Protein AF-A0A960TWW9-F1 (afdb_monomer)

Radius of gyration: 19.68 Å; Cα contacts (8 Å, |Δi|>4): 106; chains: 1; bounding box: 42×35×61 Å

Mean predicted aligned error: 7.26 Å

Nearest PDB structures (foldseek):
  1was-assembly1_A  TM=2.139E-01  e=5.317E+00  Salmonella enterica subsp. enterica serovar Typhimurium

Foldseek 3Di:
DADDPDPDDPVRVVVVVVVCCVVPVPLVVVLCCVQVVVLVVQLVVLLVVLVVQLVPDDPDSVVSNVVSVVSSVVSVVCCVLQRVLLSVQLVLQQVVCVNVVHDRDSVVSSVLSVVCSVVSNVLVVVLVVVLVVQVVVPPVSSVVSVVVSVCVSSCCSPVVD

pLDDT: mean 85.7, std 8.31, range [47.09, 94.81]

Sequence (161 aa):
MGFSMGPLSLGEILDHAVRLLQARAVPLIKMGLVTCFPLLLIQETAAWYFNQLAAEPPENVQVGVIAATIGLVAVVLVSQIFVMPLIQGTFIAMTAAFYRGEELSGRPALRDASRRYAALLWTRILAAIILFFAYLALIVPGVILTYRYWVSTQVVMLEGL

Structure (mmCIF, N/CA/C/O backbone):
data_AF-A0A960TWW9-F1
#
_entry.id   AF-A0A960TWW9-F1
#
loop_
_atom_site.group_PDB
_atom_site.id
_atom_site.type_symbol
_atom_site.label_atom_id
_atom_site.label_alt_id
_atom_site.label_comp_id
_atom_site.label_asym_id
_atom_site.label_entity_id
_atom_site.label_seq_id
_atom_site.pdbx_PDB_ins_code
_atom_site.Cartn_x
_atom_site.Cartn_y
_atom_site.Cartn_z
_atom_site.occupancy
_atom_site.B_iso_or_equiv
_atom_site.auth_seq_id
_atom_site.auth_comp_id
_atom_site.auth_asym_id
_atom_site.auth_atom_id
_atom_site.pdbx_PDB_model_num
ATOM 1 N N . MET A 1 1 ? -22.219 0.098 20.404 1.00 50.12 1 MET A N 1
ATOM 2 C CA . MET A 1 1 ? -21.792 -1.312 20.289 1.00 50.12 1 MET A CA 1
ATOM 3 C C . MET A 1 1 ? -20.361 -1.370 20.791 1.00 50.12 1 MET A C 1
ATOM 5 O O . MET A 1 1 ? -19.501 -0.802 20.137 1.00 50.12 1 MET A O 1
ATOM 9 N N . GLY A 1 2 ? -20.132 -1.898 21.994 1.00 47.09 2 GLY A N 1
ATOM 10 C CA . GLY A 1 2 ? -18.784 -2.007 22.557 1.00 47.09 2 GLY A CA 1
ATOM 11 C C . GLY A 1 2 ? -18.117 -3.276 22.042 1.00 47.09 2 GLY A C 1
ATOM 12 O O . GLY A 1 2 ? -18.671 -4.356 22.221 1.00 47.09 2 GLY A O 1
ATOM 13 N N . PHE A 1 3 ? -16.976 -3.143 21.372 1.00 59.19 3 PHE A N 1
ATOM 14 C CA . PHE A 1 3 ? -16.157 -4.281 20.958 1.00 59.19 3 PHE A CA 1
ATOM 15 C C . PHE A 1 3 ? -15.223 -4.663 22.116 1.00 59.19 3 PHE A C 1
ATOM 17 O O . PHE A 1 3 ? -14.557 -3.796 22.682 1.00 59.19 3 PHE A O 1
ATOM 24 N N . SER A 1 4 ? -15.205 -5.939 22.512 1.00 55.62 4 SER A N 1
ATOM 25 C CA . SER A 1 4 ? -14.337 -6.432 23.587 1.00 55.62 4 SER A CA 1
ATOM 26 C C . SER A 1 4 ? -12.878 -6.459 23.126 1.00 55.62 4 SER A C 1
ATOM 28 O O . SER A 1 4 ? -12.557 -7.135 22.151 1.00 55.62 4 SER A O 1
ATOM 30 N N . MET A 1 5 ? -11.986 -5.764 23.838 1.00 54.78 5 MET A N 1
ATOM 31 C CA . MET A 1 5 ? -10.539 -5.758 23.575 1.00 54.78 5 MET A CA 1
ATOM 32 C C . MET A 1 5 ? -9.852 -7.023 24.126 1.00 54.78 5 MET A C 1
ATOM 34 O O . MET A 1 5 ? -9.028 -6.949 25.033 1.00 54.78 5 MET A O 1
ATOM 38 N N . GLY A 1 6 ? -10.239 -8.193 23.613 1.00 69.06 6 GLY A N 1
ATOM 39 C CA . GLY A 1 6 ? -9.580 -9.481 23.859 1.00 69.06 6 GLY A CA 1
ATOM 40 C C . GLY A 1 6 ? -8.901 -10.015 22.590 1.00 69.06 6 GLY A C 1
ATOM 41 O O . GLY A 1 6 ? -9.114 -9.453 21.514 1.00 69.06 6 GLY A O 1
ATOM 42 N N . PRO A 1 7 ? -8.080 -11.079 22.678 1.00 73.69 7 PRO A N 1
ATOM 43 C CA . PRO A 1 7 ? -7.530 -11.731 21.494 1.00 73.69 7 PRO A CA 1
ATOM 44 C C . PRO A 1 7 ? -8.680 -12.241 20.618 1.00 73.69 7 PRO A C 1
ATOM 46 O O . PRO A 1 7 ? -9.390 -13.166 21.002 1.00 73.69 7 PRO A O 1
ATOM 49 N N . LEU A 1 8 ? -8.872 -11.608 19.460 1.00 78.50 8 LEU A N 1
ATOM 50 C CA . LEU A 1 8 ? -9.900 -11.997 18.500 1.00 78.50 8 LEU A CA 1
ATOM 51 C C . LEU A 1 8 ? -9.427 -13.228 17.726 1.00 78.50 8 LEU A C 1
ATOM 53 O O . LEU A 1 8 ? -8.323 -13.255 17.175 1.00 78.50 8 LEU A O 1
ATOM 57 N N . SER A 1 9 ? -10.281 -14.239 17.654 1.00 85.62 9 SER A N 1
ATOM 58 C CA . SER A 1 9 ? -10.120 -15.345 16.719 1.00 85.62 9 SER A CA 1
ATOM 59 C C . SER A 1 9 ? -10.233 -14.850 15.271 1.00 85.62 9 SER A C 1
ATOM 61 O O . SER A 1 9 ? -10.851 -13.823 14.984 1.00 85.62 9 SER A O 1
ATOM 63 N N . LEU A 1 10 ? -9.675 -15.606 14.318 1.00 80.38 10 LEU A N 1
ATOM 64 C CA . LEU A 1 10 ? -9.758 -15.263 12.891 1.00 80.38 10 LEU A CA 1
ATOM 65 C C . LEU A 1 10 ? -11.213 -15.081 12.416 1.00 80.38 10 LEU A C 1
ATOM 67 O O . LEU A 1 10 ? -11.491 -14.195 11.610 1.00 80.38 10 LEU A O 1
ATOM 71 N N . GLY A 1 11 ? -12.137 -15.895 12.939 1.00 86.25 11 GLY A N 1
ATOM 72 C CA . GLY A 1 11 ? -13.563 -15.799 12.627 1.00 86.25 11 GLY A CA 1
ATOM 73 C C . GLY A 1 11 ? -14.189 -14.498 13.127 1.00 86.25 11 GLY A C 1
ATOM 74 O O . GLY A 1 11 ? -14.938 -13.863 12.390 1.00 86.25 11 G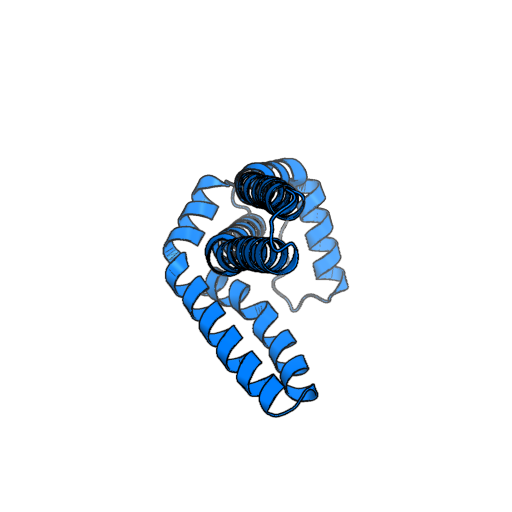LY A O 1
ATOM 75 N N . GLU A 1 12 ? -13.828 -14.057 14.332 1.00 84.88 12 GLU A N 1
ATOM 76 C CA . GLU A 1 12 ? -14.293 -12.780 14.882 1.00 84.88 12 GLU A CA 1
ATOM 77 C C . GLU A 1 12 ? -13.717 -11.596 14.102 1.00 84.88 12 GLU A C 1
ATOM 79 O O . GLU A 1 12 ? -14.452 -10.664 13.794 1.00 84.88 12 GLU A O 1
ATOM 84 N N . ILE A 1 13 ? -12.440 -11.643 13.697 1.00 83.81 13 ILE A N 1
ATOM 85 C CA . ILE A 1 13 ? -11.846 -10.608 12.831 1.00 83.81 13 ILE A CA 1
ATOM 86 C C . ILE A 1 13 ? -12.638 -10.489 11.523 1.00 83.81 13 ILE A C 1
ATOM 88 O O . ILE A 1 13 ? -12.947 -9.377 11.087 1.00 83.81 13 ILE A O 1
ATOM 92 N N . LEU A 1 14 ? -12.987 -11.623 10.906 1.00 86.12 14 LEU A N 1
ATOM 93 C CA . LEU A 1 14 ? -13.739 -11.642 9.655 1.00 86.12 14 LEU A CA 1
ATOM 94 C C . LEU A 1 14 ? -15.171 -11.119 9.843 1.00 86.12 14 LEU A C 1
ATOM 96 O O . LEU A 1 14 ? -15.618 -10.274 9.070 1.00 86.12 14 LEU A O 1
ATOM 100 N N . ASP A 1 15 ? -15.873 -11.572 10.885 1.00 88.88 15 ASP A N 1
ATOM 101 C CA . ASP A 1 15 ? -17.219 -11.098 11.224 1.00 88.88 15 ASP A CA 1
ATOM 102 C C . ASP A 1 15 ? -17.216 -9.586 11.502 1.00 88.88 15 ASP A C 1
ATOM 104 O O . ASP A 1 15 ? -18.036 -8.841 10.964 1.00 88.88 15 ASP A O 1
ATOM 108 N N . HIS A 1 16 ? -16.226 -9.085 12.244 1.00 84.38 16 HIS A N 1
ATOM 109 C CA . HIS A 1 16 ? -16.060 -7.654 12.483 1.00 84.38 16 HIS A CA 1
ATOM 110 C C . HIS A 1 16 ? -15.773 -6.865 11.205 1.00 84.38 16 HIS A C 1
ATOM 112 O O . HIS A 1 16 ? -16.365 -5.801 11.008 1.00 84.38 16 HIS A O 1
ATOM 118 N N . ALA A 1 17 ? -14.921 -7.376 10.314 1.00 84.44 17 ALA A N 1
ATOM 119 C CA . ALA A 1 17 ? -14.646 -6.740 9.030 1.00 84.44 17 ALA A CA 1
ATOM 120 C C . ALA A 1 17 ? -15.908 -6.662 8.153 1.00 84.44 17 ALA A C 1
ATOM 122 O O . ALA A 1 17 ? -16.193 -5.613 7.569 1.00 84.44 17 ALA A O 1
ATOM 123 N N . VAL A 1 18 ? -16.704 -7.736 8.108 1.00 88.00 18 VAL A N 1
ATOM 124 C CA . VAL A 1 18 ? -17.973 -7.775 7.367 1.00 88.00 18 VAL A CA 1
ATOM 125 C C . VAL A 1 18 ? -18.987 -6.805 7.969 1.00 88.00 18 VAL A C 1
ATOM 127 O O . VAL A 1 18 ? -19.595 -6.029 7.234 1.00 88.00 18 VAL A O 1
ATOM 130 N N . ARG A 1 19 ? -19.142 -6.779 9.296 1.00 88.06 19 ARG A N 1
ATOM 131 C CA . ARG A 1 19 ? -20.051 -5.843 9.976 1.00 88.06 19 ARG A CA 1
ATOM 132 C C . ARG A 1 19 ? -19.639 -4.390 9.779 1.00 88.06 19 ARG A C 1
ATOM 134 O O . ARG A 1 19 ? -20.504 -3.544 9.574 1.00 88.06 19 ARG A O 1
ATOM 141 N N . LEU A 1 20 ? -18.340 -4.090 9.803 1.00 85.81 20 LEU A N 1
ATOM 142 C CA . LEU A 1 20 ? -17.812 -2.763 9.484 1.00 85.81 20 LEU A CA 1
ATOM 143 C C . LEU A 1 20 ? -18.180 -2.363 8.051 1.00 85.81 20 LEU A C 1
ATOM 145 O O . LEU A 1 20 ? -18.712 -1.271 7.830 1.00 85.81 20 LEU A O 1
ATOM 149 N N . LEU A 1 21 ? -17.950 -3.262 7.091 1.00 87.19 21 LEU A N 1
ATOM 150 C CA . LEU A 1 21 ? -18.309 -3.028 5.699 1.00 87.19 21 LEU A CA 1
ATOM 151 C C . LEU A 1 21 ? -19.817 -2.797 5.553 1.00 87.19 21 LEU A C 1
ATOM 153 O O . LEU A 1 21 ? -20.214 -1.833 4.916 1.00 87.19 21 LEU A O 1
ATOM 157 N N . GLN A 1 22 ? -20.662 -3.609 6.184 1.00 89.19 22 GLN A N 1
ATOM 158 C CA . GLN A 1 22 ? -22.119 -3.458 6.118 1.00 89.19 22 GLN A CA 1
ATOM 159 C C . GLN A 1 22 ? -22.610 -2.169 6.789 1.00 89.19 22 GLN A C 1
ATOM 161 O O . GLN A 1 22 ? -23.450 -1.464 6.234 1.00 89.19 22 GLN A O 1
ATOM 166 N N . ALA A 1 23 ? -22.067 -1.819 7.956 1.00 87.44 23 ALA A N 1
ATOM 167 C CA . ALA A 1 23 ? -22.485 -0.637 8.703 1.00 87.44 23 ALA A CA 1
ATOM 168 C C . ALA A 1 23 ? -22.040 0.672 8.035 1.00 87.44 23 ALA A C 1
ATOM 170 O O . ALA A 1 23 ? -22.703 1.702 8.175 1.00 87.44 23 ALA A O 1
ATOM 171 N N . ARG A 1 24 ? -20.884 0.668 7.356 1.00 87.88 24 ARG A N 1
ATOM 172 C CA . ARG A 1 24 ? -20.216 1.883 6.862 1.00 87.88 24 ARG A CA 1
ATOM 173 C C . ARG A 1 24 ? -19.620 1.710 5.459 1.00 87.88 24 ARG A C 1
ATOM 175 O O . ARG A 1 24 ? -18.596 2.316 5.143 1.00 87.88 24 ARG A O 1
ATOM 182 N N . ALA A 1 25 ? -20.305 0.964 4.590 1.00 87.06 25 ALA A N 1
ATOM 183 C CA . ALA A 1 25 ? -19.891 0.728 3.203 1.00 87.06 25 ALA A CA 1
ATOM 184 C C . ALA A 1 25 ? -19.620 2.036 2.455 1.00 87.06 25 ALA A C 1
ATOM 186 O O . ALA A 1 25 ? -18.578 2.196 1.831 1.00 87.06 25 ALA A O 1
ATOM 187 N N . VAL A 1 26 ? -20.542 2.999 2.544 1.00 89.81 26 VAL A N 1
ATOM 188 C CA . VAL A 1 26 ? -20.472 4.234 1.753 1.00 89.81 26 VAL A CA 1
ATOM 189 C C . VAL A 1 26 ? -19.227 5.071 2.084 1.00 89.81 26 VAL A C 1
ATOM 191 O O . VAL A 1 26 ? -18.511 5.418 1.146 1.00 89.81 26 VAL A O 1
ATOM 194 N N . PRO A 1 27 ? -18.906 5.392 3.356 1.00 87.62 27 PRO A N 1
ATOM 195 C CA . PRO A 1 27 ? -17.646 6.058 3.696 1.00 87.62 27 PRO A CA 1
ATOM 196 C C . PRO A 1 27 ? -16.396 5.312 3.213 1.00 87.62 27 PRO A C 1
ATOM 198 O O . PRO A 1 27 ? -15.480 5.947 2.694 1.00 87.62 27 PRO A O 1
ATOM 201 N N . LEU A 1 28 ? -16.363 3.982 3.352 1.00 87.12 28 LEU A N 1
ATOM 202 C CA . LEU A 1 28 ? -15.220 3.158 2.945 1.00 87.12 28 LEU A CA 1
ATOM 203 C C . LEU A 1 28 ? -15.041 3.140 1.423 1.00 87.12 28 LEU A C 1
ATOM 205 O O . LEU A 1 28 ? -13.933 3.347 0.935 1.00 87.12 28 LEU A O 1
ATOM 209 N N . ILE A 1 29 ? -16.134 2.973 0.672 1.00 90.12 29 ILE A N 1
ATOM 210 C CA . ILE A 1 29 ? -16.141 3.012 -0.795 1.00 90.12 29 ILE A CA 1
ATOM 211 C C . ILE A 1 29 ? -15.752 4.402 -1.289 1.00 90.12 29 ILE A C 1
ATOM 213 O O . ILE A 1 29 ? -14.897 4.516 -2.160 1.00 90.12 29 ILE A O 1
ATOM 217 N N . LYS A 1 30 ? -16.326 5.470 -0.717 1.00 88.88 30 LYS A N 1
ATOM 218 C CA . LYS A 1 30 ? -15.945 6.849 -1.056 1.00 88.88 30 LYS A CA 1
ATOM 219 C C . LYS A 1 30 ? -14.460 7.077 -0.825 1.00 88.88 30 LYS A C 1
ATOM 221 O O . LYS A 1 30 ? -13.819 7.703 -1.659 1.00 88.88 30 LYS A O 1
ATOM 226 N N . MET A 1 31 ? -13.908 6.558 0.271 1.00 86.81 31 MET A N 1
ATOM 227 C CA . MET A 1 31 ? -12.484 6.710 0.517 1.00 86.81 31 MET A CA 1
ATOM 228 C C . MET A 1 31 ? -11.643 5.919 -0.478 1.00 86.81 31 MET A C 1
ATOM 230 O O . MET A 1 31 ? -10.723 6.491 -1.046 1.00 86.81 31 MET A O 1
ATOM 234 N N . GLY A 1 32 ? -11.989 4.659 -0.751 1.00 87.19 32 GLY A N 1
ATOM 235 C CA . GLY A 1 32 ? -11.321 3.866 -1.785 1.00 87.19 32 GLY A CA 1
ATOM 236 C C . GLY A 1 32 ? -11.399 4.514 -3.167 1.00 87.19 32 GLY A C 1
ATOM 237 O O . GLY A 1 32 ? -10.419 4.513 -3.901 1.00 87.19 32 GLY A O 1
ATOM 238 N N . LEU A 1 33 ? -12.516 5.157 -3.503 1.00 90.19 33 LEU A N 1
ATOM 239 C CA . LEU A 1 33 ? -12.631 5.952 -4.723 1.00 90.19 33 LEU A CA 1
ATOM 240 C C . LEU A 1 33 ? -11.738 7.194 -4.690 1.00 90.19 33 LEU A C 1
ATOM 242 O O . LEU A 1 33 ? -11.165 7.552 -5.702 1.00 90.19 33 LEU A O 1
ATOM 246 N N . VAL A 1 34 ? -11.575 7.866 -3.556 1.00 89.56 34 VAL A N 1
ATOM 247 C CA . VAL A 1 34 ? -10.709 9.053 -3.484 1.00 89.56 34 VAL A CA 1
ATOM 248 C C . VAL A 1 34 ? -9.224 8.680 -3.493 1.00 89.56 34 VAL A C 1
ATOM 250 O O . VAL A 1 34 ? -8.420 9.419 -4.054 1.00 89.56 34 VAL A O 1
ATOM 253 N N . THR A 1 35 ? -8.840 7.554 -2.890 1.00 87.44 35 THR A N 1
ATOM 254 C CA . THR A 1 35 ? -7.430 7.170 -2.731 1.00 87.44 35 THR A CA 1
ATOM 255 C C . THR A 1 35 ? -6.943 6.169 -3.771 1.00 87.44 35 THR A C 1
ATOM 257 O O . THR A 1 35 ? -5.874 6.367 -4.344 1.00 87.44 35 THR A O 1
ATOM 260 N N . CYS A 1 36 ? -7.703 5.108 -4.042 1.00 90.56 36 CYS A N 1
ATOM 261 C CA . CYS A 1 36 ? -7.296 4.044 -4.959 1.00 90.56 36 CYS A CA 1
ATOM 262 C C . CYS A 1 36 ? -7.626 4.376 -6.415 1.00 90.56 36 CYS A C 1
AT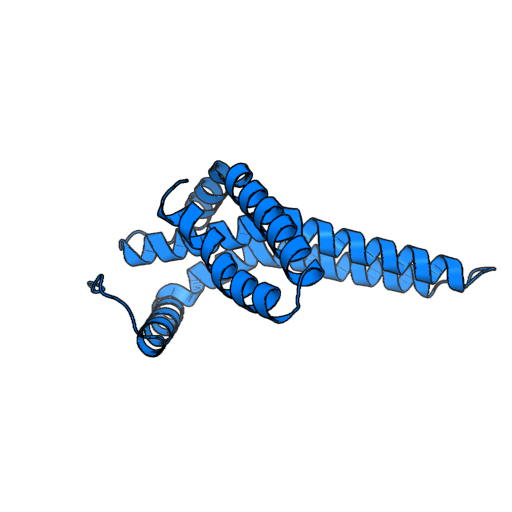OM 264 O O . CYS A 1 36 ? -6.837 4.047 -7.293 1.00 90.56 36 CYS A O 1
ATOM 266 N N . PHE A 1 37 ? -8.760 5.027 -6.698 1.00 92.88 37 PHE A N 1
ATOM 267 C CA . PHE A 1 37 ? -9.170 5.284 -8.085 1.00 92.88 37 PHE A CA 1
ATOM 268 C C . PHE A 1 37 ? -8.161 6.128 -8.878 1.00 92.88 37 PHE A C 1
ATOM 270 O O . PHE A 1 37 ? -7.845 5.728 -9.996 1.00 92.88 37 PHE A O 1
ATOM 277 N N . PRO A 1 38 ? -7.579 7.227 -8.344 1.00 91.25 38 PRO A N 1
ATOM 278 C CA . PRO A 1 38 ? -6.556 7.969 -9.079 1.00 91.25 38 PRO A CA 1
ATOM 279 C C . PRO A 1 38 ? -5.326 7.108 -9.380 1.00 91.25 38 PRO A C 1
ATOM 281 O O . PRO A 1 38 ? -4.753 7.207 -10.460 1.00 91.25 38 PRO A O 1
ATOM 284 N N . LEU A 1 39 ? -4.945 6.233 -8.444 1.00 92.06 39 LEU A N 1
ATOM 285 C CA . LEU A 1 39 ? -3.820 5.322 -8.624 1.00 92.06 39 LEU A CA 1
ATOM 286 C C . LEU A 1 39 ? -4.096 4.291 -9.720 1.00 92.06 39 LEU A C 1
ATOM 288 O O . LEU A 1 39 ? -3.240 4.073 -10.573 1.00 92.06 39 LEU A O 1
ATOM 292 N N . LEU A 1 40 ? -5.292 3.698 -9.713 1.00 93.25 40 LEU A N 1
ATOM 293 C CA . LEU A 1 40 ? -5.729 2.760 -10.745 1.00 93.25 40 LEU A CA 1
ATOM 294 C C . LEU A 1 40 ? -5.760 3.441 -12.112 1.00 93.25 40 LEU A C 1
ATOM 296 O O . LEU A 1 40 ? -5.201 2.908 -13.059 1.00 93.25 40 LEU A O 1
ATOM 300 N N . LEU A 1 41 ? -6.313 4.653 -12.212 1.00 94.81 41 LEU A N 1
ATOM 301 C CA . LEU A 1 41 ? -6.302 5.402 -13.468 1.00 94.81 41 LEU A CA 1
ATOM 302 C C . LEU A 1 41 ? -4.882 5.640 -13.988 1.00 94.81 41 LEU A C 1
ATOM 304 O O . LEU A 1 41 ? -4.639 5.439 -15.173 1.00 94.81 41 LEU A O 1
ATOM 308 N N . ILE A 1 42 ? -3.935 6.027 -13.129 1.00 92.75 42 ILE A N 1
ATOM 309 C CA . ILE A 1 42 ? -2.529 6.212 -13.525 1.00 92.75 42 ILE A CA 1
ATOM 310 C C . ILE A 1 42 ? -1.919 4.892 -14.012 1.00 92.75 42 ILE A C 1
ATOM 312 O O . ILE A 1 42 ? -1.225 4.878 -15.024 1.00 92.75 42 ILE A O 1
ATOM 316 N N . GLN A 1 43 ? -2.179 3.782 -13.320 1.00 93.19 43 GLN A N 1
ATOM 317 C CA . GLN A 1 43 ? -1.640 2.473 -13.695 1.00 93.19 43 GLN A CA 1
ATOM 318 C C . GLN A 1 43 ? -2.219 1.973 -15.021 1.00 93.19 43 GLN A C 1
ATOM 320 O O . GLN A 1 43 ? -1.454 1.571 -15.892 1.00 93.19 43 GLN A O 1
ATOM 325 N N . GLU A 1 44 ? -3.536 2.057 -15.207 1.00 94.06 44 GLU A N 1
ATOM 326 C CA . GLU A 1 44 ? -4.204 1.616 -16.435 1.00 94.06 44 GLU A CA 1
ATOM 327 C C . GLU A 1 44 ? -3.838 2.505 -17.630 1.00 94.06 44 GLU A C 1
ATOM 329 O O . GLU A 1 44 ? -3.573 2.008 -18.723 1.00 94.06 44 GLU A O 1
ATOM 334 N N . THR A 1 45 ? -3.748 3.825 -17.432 1.00 94.75 45 THR A N 1
ATOM 335 C CA . THR A 1 45 ? -3.306 4.745 -18.495 1.00 94.75 45 THR A CA 1
ATOM 336 C C . THR A 1 45 ? -1.837 4.542 -18.857 1.00 94.75 45 THR A C 1
ATOM 338 O O . THR A 1 45 ? -1.504 4.552 -20.041 1.00 94.75 45 THR A O 1
ATOM 341 N N . ALA A 1 46 ? -0.961 4.289 -17.879 1.00 93.25 46 ALA A N 1
ATOM 342 C CA . ALA A 1 46 ? 0.432 3.937 -18.137 1.00 93.25 46 ALA A CA 1
ATOM 343 C C . ALA A 1 46 ? 0.552 2.592 -18.864 1.00 93.25 46 ALA A C 1
ATOM 345 O O . ALA A 1 46 ? 1.298 2.490 -19.834 1.00 93.25 46 ALA A O 1
ATOM 346 N N . ALA A 1 47 ? -0.200 1.574 -18.438 1.00 93.25 47 ALA A N 1
ATOM 347 C CA . ALA A 1 47 ? -0.230 0.273 -19.096 1.00 93.25 47 ALA A CA 1
ATOM 348 C C . ALA A 1 47 ? -0.694 0.400 -20.548 1.00 93.25 47 ALA A C 1
ATOM 350 O O . ALA A 1 47 ? -0.035 -0.114 -21.449 1.00 93.25 47 ALA A O 1
ATOM 351 N N . TRP A 1 48 ? -1.778 1.138 -20.792 1.00 93.38 48 TRP A N 1
ATOM 352 C CA . TRP A 1 48 ? -2.247 1.432 -22.141 1.00 93.38 48 TRP A CA 1
ATOM 353 C C . TRP A 1 48 ? -1.167 2.134 -22.977 1.00 93.38 48 TRP A C 1
ATOM 355 O O . TRP A 1 48 ? -0.852 1.672 -24.070 1.00 93.38 48 TRP A O 1
ATOM 365 N N . TYR A 1 49 ? -0.538 3.185 -22.443 1.00 92.12 49 TYR A N 1
ATOM 366 C CA . TYR A 1 49 ? 0.516 3.933 -23.133 1.00 92.12 49 TYR A CA 1
ATOM 367 C C . TYR A 1 49 ? 1.731 3.062 -23.491 1.00 92.12 49 TYR A C 1
ATOM 369 O O . TYR A 1 49 ? 2.170 3.051 -24.640 1.00 92.12 49 TYR A O 1
ATOM 377 N N . PHE A 1 50 ? 2.267 2.299 -22.535 1.00 90.19 50 PHE A N 1
ATOM 378 C CA . PHE A 1 50 ? 3.443 1.460 -22.777 1.00 90.19 50 PHE A CA 1
ATOM 379 C C . PHE A 1 50 ? 3.140 0.278 -23.702 1.00 90.19 50 PHE A C 1
ATOM 381 O O . PHE A 1 50 ? 3.993 -0.089 -24.505 1.00 90.19 50 PHE A O 1
ATOM 388 N N . ASN A 1 51 ? 1.927 -0.279 -23.656 1.00 89.06 51 ASN A N 1
ATOM 389 C CA . ASN A 1 51 ? 1.511 -1.306 -24.613 1.00 89.06 51 ASN A CA 1
ATOM 390 C C . ASN A 1 51 ? 1.438 -0.759 -26.044 1.00 89.06 51 ASN A C 1
ATOM 392 O O . ASN A 1 51 ? 1.862 -1.443 -26.971 1.00 89.06 51 ASN A O 1
ATOM 396 N N . GLN A 1 52 ? 0.962 0.477 -26.226 1.00 88.31 52 GLN A N 1
ATOM 397 C CA . GLN A 1 52 ? 0.964 1.130 -27.539 1.00 88.31 52 GLN A CA 1
ATOM 398 C C . GLN A 1 52 ? 2.394 1.368 -28.037 1.00 88.31 52 GLN A C 1
ATOM 400 O O . GLN A 1 52 ? 2.703 1.039 -29.177 1.00 88.31 52 GLN A O 1
ATOM 405 N N . LEU A 1 53 ? 3.289 1.837 -27.161 1.00 84.31 53 LEU A N 1
ATOM 406 C CA . LEU A 1 53 ? 4.705 2.035 -27.487 1.00 84.31 53 LEU A CA 1
ATOM 407 C C . LEU A 1 53 ? 5.412 0.725 -27.884 1.00 84.31 53 LEU A C 1
ATOM 409 O O . LEU A 1 53 ? 6.299 0.728 -28.731 1.00 84.31 53 LEU A O 1
ATOM 413 N N . ALA A 1 54 ? 5.019 -0.403 -27.286 1.00 84.38 54 ALA A N 1
ATOM 414 C CA . ALA A 1 54 ? 5.538 -1.723 -27.638 1.00 84.38 54 ALA A CA 1
ATOM 415 C C . ALA A 1 54 ? 4.981 -2.264 -28.970 1.00 84.38 54 ALA A C 1
ATOM 417 O O . ALA A 1 54 ? 5.611 -3.126 -29.582 1.00 84.38 54 ALA A O 1
ATOM 418 N N . ALA A 1 55 ? 3.801 -1.797 -29.389 1.00 82.38 55 ALA A N 1
ATOM 419 C CA . ALA A 1 55 ? 3.115 -2.230 -30.604 1.00 82.38 55 ALA A CA 1
ATOM 420 C C . ALA A 1 55 ? 3.497 -1.409 -31.849 1.00 82.38 55 ALA A C 1
ATOM 422 O O . ALA A 1 55 ? 3.232 -1.851 -32.969 1.00 82.38 55 ALA A O 1
ATOM 423 N N . GLU A 1 56 ? 4.113 -0.235 -31.678 1.00 77.12 56 GLU A N 1
ATOM 424 C CA . GLU A 1 56 ? 4.663 0.529 -32.798 1.00 77.12 56 GLU A CA 1
ATOM 425 C C . GLU A 1 56 ? 5.794 -0.264 -33.467 1.00 77.12 56 GLU A C 1
ATOM 427 O O . GLU A 1 56 ? 6.695 -0.729 -32.771 1.00 77.12 56 GLU A O 1
ATOM 432 N N . PRO A 1 57 ? 5.777 -0.442 -34.800 1.00 65.12 57 PRO A N 1
ATOM 433 C CA . PRO A 1 57 ? 6.803 -1.206 -35.500 1.00 65.12 57 PRO A CA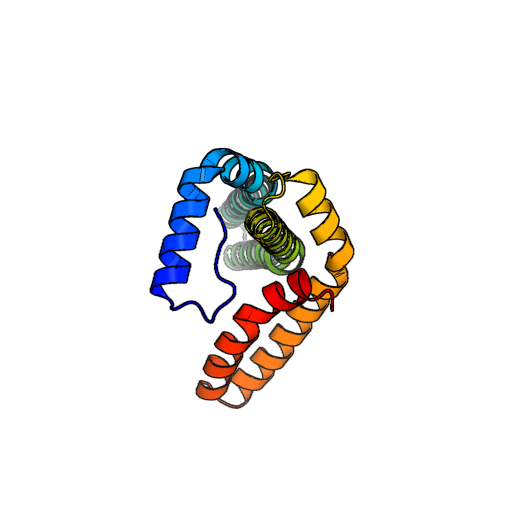 1
ATOM 434 C C . PRO A 1 57 ? 8.130 -0.429 -35.523 1.00 65.12 57 PRO A C 1
ATOM 436 O O . PRO A 1 57 ? 8.204 0.595 -36.205 1.00 65.12 57 PRO A O 1
ATOM 439 N N . PRO A 1 58 ? 9.207 -0.895 -34.856 1.00 67.06 58 PRO A N 1
ATOM 440 C CA . PRO A 1 58 ? 10.508 -0.252 -34.950 1.00 67.06 58 PRO A CA 1
ATOM 441 C C . PRO A 1 58 ? 11.430 -1.051 -35.883 1.00 67.06 58 PRO A C 1
ATOM 443 O O . PRO A 1 58 ? 11.262 -2.256 -36.076 1.00 67.06 58 PRO A O 1
ATOM 446 N N . GLU A 1 59 ? 12.506 -0.416 -36.353 1.00 68.75 59 GLU A N 1
ATOM 447 C CA . GLU A 1 59 ? 13.674 -1.110 -36.933 1.00 68.75 59 GLU A CA 1
ATOM 448 C C . GLU A 1 59 ? 14.269 -2.174 -35.974 1.00 68.75 59 GLU A C 1
ATOM 450 O O . GLU A 1 59 ? 15.007 -3.050 -36.413 1.00 68.75 59 GLU A O 1
ATOM 455 N N . ASN A 1 60 ? 13.919 -2.137 -34.674 1.00 73.00 60 ASN A N 1
ATOM 456 C CA . ASN A 1 60 ? 14.256 -3.132 -33.648 1.00 73.00 60 ASN A CA 1
ATOM 457 C C . ASN A 1 60 ? 13.118 -3.344 -32.624 1.00 73.00 60 ASN A C 1
ATOM 459 O O . ASN A 1 60 ? 13.110 -2.752 -31.541 1.00 73.00 60 ASN A O 1
ATOM 463 N N . VAL A 1 61 ? 12.187 -4.252 -32.934 1.00 77.25 61 VAL A N 1
ATOM 464 C CA . VAL A 1 61 ? 11.048 -4.650 -32.070 1.00 77.25 61 VAL A CA 1
ATOM 465 C C . VAL A 1 61 ? 11.477 -5.009 -30.635 1.00 77.25 61 VAL A C 1
ATOM 467 O O . VAL A 1 61 ? 10.800 -4.643 -29.677 1.00 77.25 61 VAL A O 1
ATOM 470 N N . GLN A 1 62 ? 12.629 -5.665 -30.446 1.00 81.44 62 GLN A N 1
ATOM 471 C CA . GLN A 1 62 ? 13.099 -6.071 -29.111 1.00 81.44 62 GLN A CA 1
ATOM 472 C C . GLN A 1 62 ? 13.384 -4.890 -28.171 1.00 81.44 62 GLN A C 1
ATOM 474 O O . GLN A 1 62 ? 13.060 -4.964 -26.987 1.00 81.44 62 GLN A O 1
ATOM 479 N N . VAL A 1 63 ? 13.967 -3.798 -28.675 1.00 82.38 63 VAL A N 1
ATOM 480 C CA . VAL A 1 63 ? 14.346 -2.648 -27.835 1.00 82.38 63 VAL A CA 1
ATOM 481 C C . VAL A 1 63 ? 13.104 -1.890 -27.361 1.00 82.38 63 VAL A C 1
ATOM 483 O O . VAL A 1 63 ? 13.027 -1.526 -26.187 1.00 82.38 63 VAL A O 1
ATOM 486 N N . GLY A 1 64 ? 12.105 -1.722 -28.237 1.00 83.19 64 GLY A N 1
ATOM 487 C CA . GLY A 1 64 ? 10.829 -1.082 -27.896 1.00 83.19 64 GLY A CA 1
ATOM 488 C C . GLY A 1 64 ? 10.064 -1.842 -26.810 1.00 83.19 64 GLY A C 1
ATOM 489 O O . GLY A 1 64 ? 9.638 -1.250 -25.818 1.00 83.19 64 GLY A O 1
ATOM 490 N N . VAL A 1 65 ? 9.983 -3.172 -26.932 1.00 86.88 65 VAL A N 1
ATOM 491 C CA . VAL A 1 65 ? 9.321 -4.035 -25.938 1.00 86.88 65 VAL A CA 1
ATOM 492 C C . VAL A 1 65 ? 10.022 -3.977 -24.576 1.00 86.88 65 VAL A C 1
ATOM 494 O O . VAL A 1 65 ? 9.355 -3.871 -23.543 1.00 86.88 65 VAL A O 1
ATOM 497 N N . ILE A 1 66 ? 11.359 -4.006 -24.546 1.00 88.75 66 ILE A N 1
ATOM 498 C CA . ILE A 1 66 ? 12.127 -3.907 -23.294 1.00 88.75 66 ILE A CA 1
ATOM 499 C C . ILE A 1 66 ? 11.888 -2.550 -22.621 1.00 88.75 66 ILE A C 1
ATOM 501 O O . ILE A 1 66 ? 11.582 -2.505 -21.429 1.00 88.75 66 ILE A O 1
ATOM 505 N N . ALA A 1 67 ? 11.981 -1.450 -23.373 1.00 87.31 67 ALA A N 1
ATOM 506 C CA . ALA A 1 67 ? 11.778 -0.107 -22.838 1.00 87.31 67 ALA A CA 1
ATOM 507 C C . ALA A 1 67 ? 10.360 0.084 -22.273 1.00 87.31 67 ALA A C 1
ATOM 509 O O . ALA A 1 67 ? 10.204 0.593 -21.161 1.00 87.31 67 ALA A O 1
ATOM 510 N N . ALA A 1 68 ? 9.336 -0.387 -22.991 1.00 89.25 68 ALA A N 1
ATOM 511 C CA . ALA A 1 68 ? 7.950 -0.355 -22.534 1.00 89.25 68 ALA A CA 1
ATOM 512 C C . ALA A 1 68 ? 7.736 -1.173 -21.251 1.00 89.25 68 ALA A C 1
ATOM 514 O O . ALA A 1 68 ? 7.098 -0.703 -20.307 1.00 89.25 68 ALA A O 1
ATOM 515 N N . THR A 1 69 ? 8.327 -2.369 -21.181 1.00 90.94 69 THR A N 1
ATOM 516 C CA . THR A 1 69 ? 8.240 -3.238 -19.999 1.00 90.94 69 THR A CA 1
ATOM 517 C C . THR A 1 69 ? 8.888 -2.581 -18.781 1.00 90.94 69 THR A C 1
ATOM 519 O O . THR A 1 69 ? 8.284 -2.535 -17.710 1.00 90.94 69 THR A O 1
ATOM 522 N N . ILE A 1 70 ? 10.095 -2.027 -18.938 1.00 92.69 70 ILE A N 1
ATOM 523 C CA . ILE A 1 70 ? 10.798 -1.317 -17.861 1.00 92.69 70 ILE A CA 1
ATOM 524 C C . ILE A 1 70 ? 9.983 -0.108 -17.395 1.00 92.69 70 ILE A C 1
ATOM 526 O O . ILE A 1 70 ? 9.836 0.098 -16.191 1.00 92.69 70 ILE A O 1
ATOM 530 N N . GLY A 1 71 ? 9.421 0.665 -18.329 1.00 91.00 71 GLY A N 1
ATOM 531 C CA . GLY A 1 71 ? 8.581 1.819 -18.021 1.00 91.00 71 GLY A CA 1
ATOM 532 C C . GLY A 1 71 ? 7.348 1.445 -17.196 1.00 91.00 71 GLY A C 1
ATOM 533 O O . GLY A 1 71 ? 7.094 2.051 -16.152 1.00 91.00 71 GLY A O 1
ATOM 534 N N . LEU A 1 72 ? 6.631 0.395 -17.600 1.00 92.06 72 LEU A N 1
ATOM 535 C CA . LEU A 1 72 ? 5.468 -0.101 -16.866 1.00 92.06 72 LEU A CA 1
ATOM 536 C C . LEU A 1 72 ? 5.846 -0.603 -15.466 1.00 92.06 72 LEU A C 1
ATOM 538 O O . LEU A 1 72 ? 5.217 -0.221 -14.476 1.00 92.06 72 LEU A O 1
ATOM 542 N N . VAL A 1 73 ? 6.902 -1.414 -15.366 1.00 92.94 73 VAL A N 1
ATOM 543 C CA . VAL A 1 73 ? 7.404 -1.923 -14.081 1.00 92.94 73 VAL A CA 1
ATOM 544 C C . VAL A 1 73 ? 7.804 -0.770 -13.162 1.00 92.94 73 VAL A C 1
ATOM 546 O O . VAL A 1 73 ? 7.467 -0.794 -11.980 1.00 92.94 73 VAL A O 1
ATOM 549 N N . ALA A 1 74 ? 8.455 0.271 -13.685 1.00 93.00 74 ALA A N 1
ATOM 550 C CA . ALA A 1 74 ? 8.825 1.446 -12.906 1.00 93.00 74 ALA A CA 1
ATOM 551 C C . ALA A 1 74 ? 7.594 2.174 -12.343 1.00 93.00 74 ALA A C 1
ATOM 553 O O . ALA A 1 74 ? 7.566 2.476 -11.150 1.00 93.00 74 ALA A O 1
ATOM 554 N N . VAL A 1 75 ? 6.547 2.400 -13.147 1.00 93.50 75 VAL A N 1
ATOM 555 C CA . VAL A 1 75 ? 5.297 3.029 -12.676 1.00 93.50 75 VAL A CA 1
ATOM 556 C C . VAL A 1 75 ? 4.636 2.197 -11.574 1.00 93.50 75 VAL A C 1
ATOM 558 O O . VAL A 1 75 ? 4.222 2.739 -10.542 1.00 93.50 75 VAL A O 1
ATOM 561 N N . VAL A 1 76 ? 4.569 0.875 -11.748 1.00 91.88 76 VAL A N 1
ATOM 562 C CA . VAL A 1 76 ? 4.007 -0.034 -10.740 1.00 91.88 76 VAL A CA 1
ATOM 563 C C . VAL A 1 76 ? 4.844 -0.011 -9.459 1.00 91.88 76 VAL A C 1
ATOM 565 O O . VAL A 1 76 ? 4.295 0.144 -8.373 1.00 91.88 76 VAL A O 1
ATOM 568 N N . LEU A 1 77 ? 6.170 -0.097 -9.550 1.00 90.75 77 LEU A N 1
ATOM 569 C CA . LEU A 1 77 ? 7.037 -0.081 -8.371 1.00 90.75 77 LEU A CA 1
ATOM 570 C C . LEU A 1 77 ? 6.956 1.247 -7.619 1.00 90.75 77 LEU A C 1
ATOM 572 O O . LEU A 1 77 ? 6.800 1.248 -6.400 1.00 90.75 77 LEU A O 1
ATOM 576 N N . VAL A 1 78 ? 6.999 2.376 -8.327 1.00 92.31 78 VAL A N 1
ATOM 577 C CA . VAL A 1 78 ? 6.884 3.707 -7.719 1.00 92.31 78 VAL A CA 1
ATOM 578 C C . VAL A 1 78 ? 5.526 3.861 -7.029 1.00 92.31 78 VAL A C 1
ATOM 580 O O . VAL A 1 78 ? 5.462 4.250 -5.863 1.00 92.31 78 VAL A O 1
ATOM 583 N N . SER A 1 79 ? 4.429 3.488 -7.688 1.00 91.56 79 SER A N 1
ATOM 584 C CA . SER A 1 79 ? 3.102 3.542 -7.059 1.00 91.56 79 SER A CA 1
ATOM 585 C C . SER A 1 79 ? 2.993 2.631 -5.829 1.00 91.56 79 SER A C 1
ATOM 587 O O . SER A 1 79 ? 2.457 3.047 -4.799 1.00 91.56 79 SER A O 1
ATOM 589 N N . GLN A 1 80 ? 3.554 1.423 -5.884 1.00 89.50 80 GLN A N 1
ATOM 590 C CA . GLN A 1 80 ? 3.553 0.491 -4.756 1.00 89.50 80 GLN A CA 1
ATOM 591 C C . GLN A 1 80 ? 4.423 0.962 -3.587 1.00 89.50 80 GLN A C 1
ATOM 593 O O . GLN A 1 80 ? 4.041 0.775 -2.434 1.00 89.50 80 GLN A O 1
ATOM 598 N N . ILE A 1 81 ? 5.579 1.568 -3.850 1.00 90.56 81 ILE A N 1
ATOM 599 C CA . ILE A 1 81 ? 6.502 2.010 -2.799 1.00 90.56 81 ILE A CA 1
ATOM 600 C C . ILE A 1 81 ? 6.006 3.299 -2.147 1.00 90.56 81 ILE A C 1
ATOM 602 O O . ILE A 1 81 ? 6.024 3.394 -0.923 1.00 90.56 81 ILE A O 1
ATOM 606 N N . PHE A 1 82 ? 5.540 4.266 -2.938 1.00 91.19 82 PHE A N 1
ATOM 607 C CA . PHE A 1 82 ? 5.242 5.607 -2.437 1.00 91.19 82 PHE A CA 1
ATOM 608 C C . PHE A 1 82 ? 3.752 5.835 -2.163 1.00 91.19 82 PHE A C 1
ATOM 610 O O . PHE A 1 82 ? 3.384 6.432 -1.160 1.00 91.19 82 PHE A O 1
ATOM 617 N N . VAL A 1 83 ? 2.842 5.342 -3.000 1.00 92.50 83 VAL A N 1
ATOM 618 C CA . VAL A 1 83 ? 1.412 5.663 -2.831 1.00 92.50 83 VAL A CA 1
ATOM 619 C C . VAL A 1 83 ? 0.730 4.668 -1.895 1.00 92.50 83 VAL A C 1
ATOM 621 O O . VAL A 1 83 ? -0.031 5.051 -1.005 1.00 92.50 83 VAL A O 1
ATOM 624 N N . MET A 1 84 ? 1.034 3.379 -2.043 1.00 91.31 84 MET A N 1
ATOM 625 C CA . MET A 1 84 ? 0.352 2.319 -1.299 1.00 91.31 84 MET A CA 1
ATOM 626 C C . MET A 1 84 ? 0.471 2.414 0.238 1.00 91.31 84 MET A C 1
ATOM 628 O O . MET A 1 84 ? -0.536 2.157 0.902 1.00 91.31 84 MET A O 1
ATOM 632 N N . PRO A 1 85 ? 1.612 2.809 0.847 1.00 91.94 85 PRO A N 1
ATOM 633 C CA . PRO A 1 85 ? 1.687 2.987 2.301 1.00 91.94 85 PRO A CA 1
ATOM 634 C C . PRO A 1 85 ? 0.703 4.038 2.816 1.00 91.94 85 PRO A C 1
ATOM 636 O O . PRO A 1 85 ? 0.093 3.851 3.866 1.00 91.94 85 PRO A O 1
ATOM 639 N N . LEU A 1 86 ? 0.508 5.122 2.059 1.00 93.06 86 LEU A N 1
ATOM 640 C CA . LEU A 1 86 ? -0.427 6.183 2.420 1.00 93.06 86 LEU A CA 1
ATOM 641 C C . LEU A 1 86 ? -1.874 5.676 2.377 1.00 93.06 86 LEU A C 1
ATOM 643 O O . LEU A 1 86 ? -2.648 5.939 3.299 1.00 93.06 86 LEU A O 1
ATOM 647 N N . ILE A 1 87 ? -2.225 4.906 1.342 1.00 92.62 87 ILE A N 1
ATOM 648 C CA . ILE A 1 87 ? -3.545 4.275 1.209 1.00 92.62 87 ILE A CA 1
ATOM 649 C C . ILE A 1 87 ? -3.798 3.333 2.392 1.00 92.62 87 ILE A C 1
ATOM 651 O O . ILE A 1 87 ? -4.803 3.474 3.089 1.00 92.62 87 ILE A O 1
ATOM 655 N N . GLN A 1 88 ? -2.864 2.416 2.658 1.00 91.75 88 GLN A N 1
ATOM 656 C CA . GLN A 1 88 ? -2.957 1.457 3.762 1.00 91.75 88 GLN A CA 1
ATOM 657 C C . GLN A 1 88 ? -3.092 2.163 5.111 1.00 91.75 88 GLN A C 1
ATOM 659 O O . GLN A 1 88 ? -4.013 1.862 5.869 1.00 91.75 88 GLN A O 1
ATOM 664 N N . GLY A 1 89 ? -2.230 3.146 5.382 1.00 91.25 89 GLY A N 1
ATOM 665 C CA . GLY A 1 89 ? -2.288 3.927 6.612 1.00 91.25 89 GLY A CA 1
ATOM 666 C C . GLY A 1 89 ? -3.638 4.616 6.789 1.00 91.25 89 GLY A C 1
ATOM 667 O O . GLY A 1 89 ? -4.213 4.598 7.875 1.00 91.25 89 GLY A O 1
ATOM 668 N N . THR A 1 90 ? -4.199 5.149 5.707 1.00 92.25 90 THR A N 1
ATOM 669 C CA . THR A 1 90 ? -5.498 5.821 5.756 1.00 92.25 90 THR A CA 1
ATOM 670 C C . THR A 1 90 ? -6.635 4.863 6.115 1.00 92.25 90 THR A C 1
ATOM 672 O O . THR A 1 90 ? -7.458 5.182 6.974 1.00 92.25 90 THR A O 1
ATOM 675 N N . PHE A 1 91 ? -6.669 3.665 5.523 1.00 91.00 91 PHE A N 1
ATOM 676 C CA . PHE A 1 91 ? -7.664 2.646 5.875 1.00 91.00 91 PHE A CA 1
ATOM 677 C C . PHE A 1 91 ? -7.504 2.136 7.310 1.00 91.00 91 PHE A C 1
ATOM 679 O O . PHE A 1 91 ? -8.508 1.903 7.989 1.00 91.00 91 PHE A O 1
ATOM 686 N N . ILE A 1 92 ? -6.268 2.009 7.799 1.00 91.31 92 ILE A N 1
ATOM 687 C CA . ILE A 1 92 ? -6.003 1.632 9.192 1.00 91.31 92 ILE A CA 1
ATOM 688 C C . ILE A 1 92 ? -6.520 2.718 10.142 1.00 91.31 92 ILE A C 1
ATOM 690 O O . ILE A 1 92 ? -7.251 2.400 11.077 1.00 91.31 92 ILE A O 1
ATOM 694 N N . ALA A 1 93 ? -6.230 3.994 9.870 1.00 90.06 93 ALA A N 1
ATOM 695 C CA . ALA A 1 93 ? -6.716 5.115 10.674 1.00 90.06 93 ALA A CA 1
ATOM 696 C C . ALA A 1 93 ? -8.253 5.192 10.699 1.00 90.06 93 ALA A C 1
ATOM 698 O O . ALA A 1 93 ? -8.848 5.398 11.755 1.00 90.06 93 ALA A O 1
ATOM 699 N N . MET A 1 94 ? -8.911 4.964 9.558 1.00 89.62 94 MET A N 1
ATOM 700 C CA . MET A 1 94 ? -10.375 4.884 9.490 1.00 89.62 94 MET A CA 1
ATOM 701 C C . MET A 1 94 ? -10.924 3.721 10.319 1.00 89.62 94 MET A C 1
ATOM 703 O O . MET A 1 94 ? -11.856 3.898 11.099 1.00 89.62 94 MET A O 1
ATOM 707 N N . THR A 1 95 ? -10.334 2.537 10.183 1.00 87.56 95 THR A N 1
ATOM 708 C CA . THR A 1 95 ? -10.760 1.351 10.935 1.00 87.56 95 THR A CA 1
ATOM 709 C C . THR A 1 95 ? -10.586 1.572 12.440 1.00 87.56 95 THR A C 1
ATOM 711 O O . THR A 1 95 ? -11.492 1.276 13.213 1.00 87.56 95 THR A O 1
ATOM 714 N N . ALA A 1 96 ? -9.475 2.181 12.860 1.00 87.31 96 ALA A N 1
ATOM 715 C CA . ALA A 1 96 ? -9.234 2.552 14.251 1.00 87.31 96 ALA A CA 1
ATOM 716 C C . ALA A 1 96 ? -10.276 3.556 14.776 1.00 87.31 96 ALA A C 1
ATOM 718 O O . ALA A 1 96 ? -10.826 3.355 15.857 1.00 87.31 96 ALA A O 1
ATOM 719 N N . ALA A 1 97 ? -10.599 4.597 13.999 1.00 87.12 97 ALA A N 1
ATOM 720 C CA . ALA A 1 97 ? -11.636 5.571 14.349 1.00 87.12 97 ALA A CA 1
ATOM 721 C C . ALA A 1 97 ? -13.007 4.899 14.542 1.00 87.12 97 ALA A C 1
ATOM 723 O O . ALA A 1 97 ? -13.708 5.181 15.513 1.00 87.12 97 ALA A O 1
ATOM 724 N N . PHE A 1 98 ? -13.357 3.937 13.681 1.00 85.00 98 PHE A N 1
ATOM 725 C CA . PHE A 1 98 ? -14.578 3.148 13.839 1.00 85.00 98 PHE A CA 1
ATOM 726 C C . PHE A 1 98 ? -14.610 2.370 15.160 1.00 85.00 98 PHE A C 1
ATOM 728 O O . PHE A 1 98 ? -15.620 2.413 15.862 1.00 85.00 98 PHE A O 1
ATOM 735 N N . TYR A 1 99 ? -13.515 1.697 15.529 1.00 83.25 99 TYR A N 1
ATOM 736 C CA . TYR A 1 99 ? -13.441 0.966 16.799 1.00 83.25 99 TYR A CA 1
ATOM 737 C C . TYR A 1 99 ? -13.523 1.887 18.023 1.00 83.25 99 TYR A C 1
ATOM 739 O O . TYR A 1 99 ? -14.023 1.466 19.064 1.00 83.25 99 TYR A O 1
ATOM 747 N N . ARG A 1 100 ? -13.111 3.154 17.894 1.00 85.31 100 ARG A N 1
ATOM 748 C CA . ARG A 1 100 ? -13.289 4.185 18.930 1.00 85.31 100 ARG A CA 1
ATOM 749 C C . ARG A 1 100 ? -14.688 4.815 18.946 1.00 85.31 100 ARG A C 1
ATOM 751 O O . ARG A 1 100 ? -14.973 5.628 19.818 1.00 85.31 100 ARG A O 1
ATOM 758 N N . GLY A 1 101 ? -15.567 4.447 18.012 1.00 83.94 101 GLY A N 1
ATOM 759 C CA . GLY A 1 101 ? -16.893 5.052 17.867 1.00 83.94 101 GLY A CA 1
ATOM 760 C C . GLY A 1 101 ? -16.867 6.478 17.304 1.00 83.94 101 GLY A C 1
ATOM 761 O O . GLY A 1 101 ? -17.871 7.181 17.393 1.00 83.94 101 GLY A O 1
ATOM 762 N N . GLU A 1 102 ? -15.741 6.906 16.731 1.00 85.44 10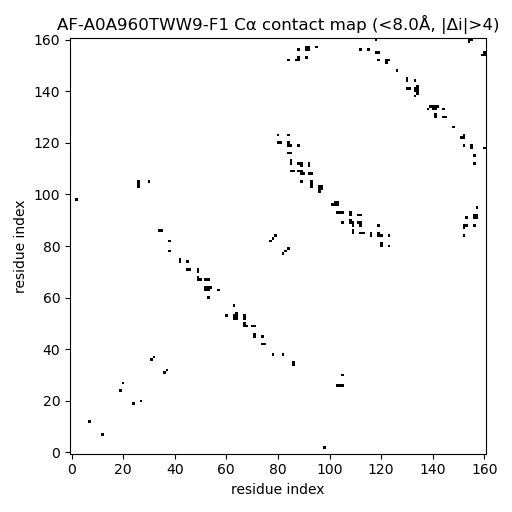2 GLU A N 1
ATOM 763 C CA . GLU A 1 102 ? -15.580 8.208 16.081 1.00 85.44 102 GLU A CA 1
ATOM 764 C C . GLU A 1 102 ? -16.209 8.203 14.675 1.00 85.44 102 GLU A C 1
ATOM 766 O O . GLU A 1 102 ? -16.426 7.157 14.052 1.00 85.44 102 GLU A O 1
ATOM 771 N N . GLU A 1 103 ? -16.492 9.390 14.135 1.00 81.69 103 GLU A N 1
ATOM 772 C CA . GLU A 1 103 ? -16.978 9.507 12.762 1.00 81.69 103 GLU A CA 1
ATOM 773 C C . GLU A 1 103 ? -15.884 9.160 11.741 1.00 81.69 103 GLU A C 1
ATOM 775 O O . GLU A 1 103 ? -14.802 9.753 11.705 1.00 81.69 103 GLU A O 1
ATOM 780 N N . LEU A 1 104 ? -16.208 8.221 10.848 1.00 78.44 104 LEU A N 1
ATOM 781 C CA . LEU A 1 104 ? -15.371 7.846 9.712 1.00 78.44 104 LEU A CA 1
ATOM 782 C C . LEU A 1 104 ? -15.257 9.012 8.728 1.00 78.44 104 LEU A C 1
ATOM 784 O O . LEU A 1 104 ? -16.116 9.210 7.867 1.00 78.44 104 LEU A O 1
ATOM 788 N N . SER A 1 105 ? -14.167 9.763 8.833 1.00 79.56 105 SER A N 1
ATOM 789 C CA . SER A 1 105 ? -13.882 10.902 7.969 1.00 79.56 105 SER A CA 1
ATOM 790 C C . SER A 1 105 ? -12.593 10.668 7.175 1.00 79.56 105 SER A C 1
ATOM 792 O O . SER A 1 105 ? -11.508 10.473 7.722 1.00 79.56 105 SER A O 1
ATOM 794 N N . GLY A 1 106 ? -12.708 10.686 5.844 1.00 80.44 106 GLY A N 1
ATOM 795 C CA . GLY A 1 106 ? -11.588 10.371 4.951 1.00 80.44 106 GLY A CA 1
ATOM 796 C C . GLY A 1 106 ? -10.448 11.391 5.020 1.00 80.44 106 GLY A C 1
ATOM 797 O O . GLY A 1 106 ? -9.279 11.022 5.071 1.00 80.44 106 GLY A O 1
ATOM 798 N N . ARG A 1 107 ? -10.767 12.691 5.087 1.00 86.06 107 ARG A N 1
ATOM 799 C CA . ARG A 1 107 ? -9.748 13.756 5.107 1.00 86.06 107 ARG A CA 1
ATOM 800 C C . ARG A 1 107 ? -8.895 13.744 6.387 1.00 86.06 107 ARG A C 1
ATOM 802 O O . ARG A 1 107 ? -7.674 13.825 6.260 1.00 86.06 107 ARG A O 1
ATOM 809 N N . PRO A 1 108 ? -9.466 13.633 7.602 1.00 88.56 108 PRO A N 1
ATOM 810 C CA . PRO A 1 108 ? -8.675 13.475 8.821 1.00 88.56 108 PRO A CA 1
ATOM 811 C C . PRO A 1 108 ? -7.819 12.208 8.826 1.00 88.56 108 PRO A C 1
ATOM 813 O O . PRO A 1 108 ? -6.652 12.297 9.196 1.00 88.56 108 PRO A O 1
ATOM 816 N N . ALA A 1 109 ? -8.347 11.079 8.340 1.00 89.94 109 ALA A N 1
ATOM 817 C CA . ALA A 1 109 ? -7.589 9.833 8.240 1.00 89.94 109 ALA A CA 1
ATOM 818 C C . ALA A 1 109 ? -6.404 9.942 7.263 1.00 89.94 109 ALA A C 1
ATOM 820 O O . ALA A 1 109 ? -5.294 9.528 7.588 1.00 89.94 109 ALA A O 1
ATOM 821 N N . LEU A 1 110 ? -6.606 10.580 6.104 1.00 90.62 110 LEU A N 1
ATOM 822 C CA . LEU A 1 110 ? -5.529 10.849 5.148 1.00 90.62 110 LEU A CA 1
ATOM 823 C C . LEU A 1 110 ? -4.470 11.786 5.739 1.00 90.62 110 LEU A C 1
ATOM 825 O O . LEU A 1 110 ? -3.275 11.583 5.541 1.00 90.62 110 LEU A O 1
ATOM 829 N N . ARG A 1 111 ? -4.896 12.811 6.488 1.00 91.62 111 ARG A N 1
ATOM 830 C CA . ARG A 1 111 ? -3.980 13.735 7.164 1.00 91.62 111 ARG A CA 1
ATOM 831 C C . ARG A 1 111 ? -3.145 13.016 8.223 1.00 91.62 111 ARG A C 1
ATOM 833 O O . ARG A 1 111 ? -1.949 13.279 8.311 1.00 91.62 111 ARG A O 1
ATOM 840 N N . ASP A 1 112 ? -3.747 12.122 9.001 1.00 89.56 112 ASP A N 1
ATOM 841 C CA . ASP A 1 112 ? -3.028 11.318 9.996 1.00 89.56 112 ASP A CA 1
ATOM 842 C C . ASP A 1 112 ? -2.010 10.387 9.319 1.00 89.56 112 ASP A C 1
ATOM 844 O O . ASP A 1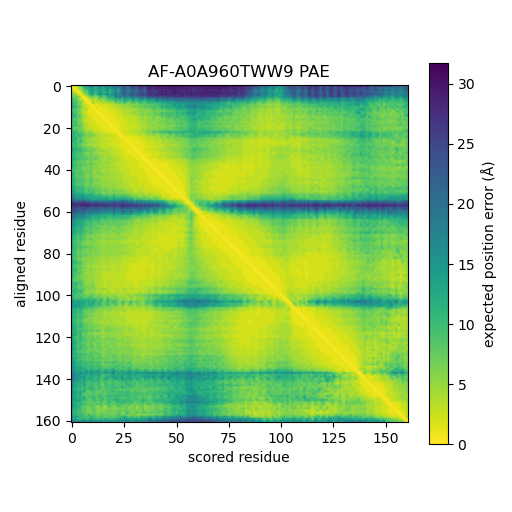 112 ? -0.823 10.431 9.642 1.00 89.56 112 ASP A O 1
ATOM 848 N N . ALA A 1 113 ? -2.426 9.668 8.271 1.00 91.00 113 ALA A N 1
ATOM 849 C CA . ALA A 1 113 ? -1.528 8.840 7.467 1.00 91.00 113 ALA A CA 1
ATOM 850 C C . ALA A 1 113 ? -0.380 9.649 6.838 1.00 91.00 113 ALA A C 1
ATOM 852 O O . ALA A 1 113 ? 0.768 9.214 6.865 1.00 91.00 113 ALA A O 1
ATOM 853 N N . SER A 1 114 ? -0.654 10.858 6.333 1.00 92.81 114 SER A N 1
ATOM 854 C CA . SER A 1 114 ? 0.376 11.721 5.740 1.00 92.81 114 SER A CA 1
ATOM 855 C C . SER A 1 114 ? 1.408 12.213 6.756 1.00 92.81 114 SER A C 1
ATOM 857 O O . SER A 1 114 ? 2.582 12.340 6.422 1.00 92.81 114 SER A O 1
ATOM 859 N N . ARG A 1 115 ? 1.004 12.446 8.014 1.00 94.44 115 ARG A N 1
ATOM 860 C CA . ARG A 1 115 ? 1.924 12.872 9.082 1.00 94.44 115 ARG A CA 1
ATOM 861 C C . ARG A 1 115 ? 2.915 11.773 9.444 1.00 94.44 115 ARG A C 1
ATOM 863 O O . ARG A 1 115 ? 4.050 12.073 9.791 1.00 94.44 115 ARG A O 1
ATOM 870 N N . ARG A 1 116 ? 2.492 10.514 9.324 1.00 92.06 116 ARG A N 1
ATOM 871 C CA . ARG A 1 116 ? 3.308 9.323 9.601 1.00 92.06 116 ARG A CA 1
ATOM 872 C C . ARG A 1 116 ? 3.909 8.706 8.344 1.00 92.06 116 ARG A C 1
ATOM 874 O O . ARG A 1 116 ? 4.507 7.639 8.406 1.00 92.06 116 ARG A O 1
ATOM 881 N N . TYR A 1 117 ? 3.771 9.369 7.199 1.00 92.50 117 TYR A N 1
ATOM 882 C CA . TYR A 1 117 ? 4.170 8.815 5.912 1.00 92.50 117 TYR A CA 1
ATOM 883 C C . TYR A 1 117 ? 5.654 8.433 5.866 1.00 92.50 117 TYR A C 1
ATOM 885 O O . TYR A 1 117 ? 5.995 7.369 5.358 1.00 92.50 117 TYR A O 1
ATOM 893 N N . ALA A 1 118 ? 6.527 9.252 6.460 1.00 91.25 118 ALA A N 1
ATOM 894 C CA . ALA A 1 118 ? 7.955 8.953 6.545 1.00 91.25 118 ALA A CA 1
ATOM 895 C C . ALA A 1 118 ? 8.236 7.674 7.354 1.00 91.25 118 ALA A C 1
ATOM 897 O O . ALA A 1 118 ? 9.014 6.835 6.906 1.00 91.25 118 ALA A O 1
ATOM 898 N N . ALA A 1 119 ? 7.563 7.494 8.496 1.00 91.56 119 ALA A N 1
ATOM 899 C CA . ALA A 1 119 ? 7.675 6.282 9.304 1.00 91.56 119 ALA A CA 1
ATOM 900 C C . ALA A 1 119 ? 7.153 5.060 8.534 1.00 91.56 119 ALA A C 1
ATOM 902 O O . ALA A 1 119 ? 7.862 4.067 8.414 1.00 91.56 119 ALA A O 1
ATOM 903 N N . LEU A 1 120 ? 5.977 5.164 7.902 1.00 89.75 120 LEU A N 1
ATOM 904 C CA . LEU A 1 120 ? 5.402 4.098 7.069 1.00 89.75 120 LEU A CA 1
ATOM 905 C C . LEU A 1 120 ? 6.334 3.682 5.923 1.00 89.75 120 LEU A C 1
ATOM 907 O O . LEU A 1 120 ? 6.496 2.490 5.652 1.00 89.75 120 LEU A O 1
ATOM 911 N N . LEU A 1 121 ? 6.951 4.659 5.254 1.00 92.19 121 LEU A N 1
ATOM 912 C CA . LEU A 1 121 ? 7.898 4.415 4.174 1.00 92.19 121 LEU A CA 1
ATOM 913 C C . LEU A 1 121 ? 9.170 3.741 4.702 1.00 92.19 121 LEU A C 1
ATOM 915 O O . LEU A 1 121 ? 9.625 2.757 4.120 1.00 92.19 121 LEU A O 1
ATOM 919 N N . TRP A 1 122 ? 9.704 4.214 5.831 1.00 92.56 122 TRP A N 1
ATOM 920 C CA . TRP A 1 122 ? 10.883 3.626 6.461 1.00 92.56 122 TRP A CA 1
ATOM 921 C C . TRP A 1 122 ? 10.641 2.184 6.905 1.00 92.56 122 TRP A C 1
ATOM 923 O O . TRP A 1 122 ? 11.442 1.303 6.599 1.00 92.56 122 TRP A O 1
ATOM 933 N N . THR A 1 123 ? 9.499 1.905 7.539 1.00 89.19 123 THR A N 1
ATOM 934 C CA . THR A 1 123 ? 9.097 0.544 7.913 1.00 89.19 123 THR A CA 1
ATOM 935 C C . THR A 1 123 ? 9.021 -0.363 6.691 1.00 89.19 123 THR A C 1
ATOM 937 O O . THR A 1 123 ? 9.467 -1.506 6.753 1.00 89.19 123 THR A O 1
ATOM 940 N N . ARG A 1 124 ? 8.507 0.135 5.560 1.00 88.31 124 ARG A N 1
ATOM 941 C CA . ARG A 1 124 ? 8.411 -0.644 4.320 1.00 88.31 124 ARG A CA 1
ATOM 942 C C . ARG A 1 124 ? 9.779 -0.928 3.702 1.00 88.31 124 ARG A C 1
ATOM 944 O O . ARG A 1 124 ? 10.008 -2.050 3.262 1.00 88.31 124 ARG A O 1
ATOM 951 N N . ILE A 1 125 ? 10.686 0.049 3.703 1.00 90.56 125 ILE A N 1
ATOM 952 C CA . ILE A 1 125 ? 12.072 -0.132 3.245 1.00 90.56 125 ILE A CA 1
ATOM 953 C C . ILE A 1 125 ? 12.787 -1.154 4.132 1.00 90.56 125 ILE A C 1
ATOM 955 O O . ILE A 1 125 ? 13.384 -2.099 3.624 1.00 90.56 125 ILE A O 1
ATOM 959 N N . LEU A 1 126 ? 12.678 -1.013 5.454 1.00 90.25 126 LEU A N 1
ATOM 960 C CA . LEU A 1 126 ? 13.305 -1.926 6.403 1.00 90.25 126 LEU A CA 1
ATOM 961 C C . LEU A 1 126 ? 12.753 -3.351 6.265 1.00 90.25 126 LEU A C 1
ATOM 963 O O . LEU A 1 126 ? 13.528 -4.304 6.216 1.00 90.25 126 LEU A O 1
ATOM 967 N N . ALA A 1 127 ? 11.432 -3.499 6.131 1.00 85.56 127 ALA A N 1
ATOM 968 C CA . ALA A 1 127 ? 10.799 -4.784 5.861 1.00 85.56 127 ALA A CA 1
ATOM 969 C C . ALA A 1 127 ? 11.306 -5.388 4.544 1.00 85.56 127 ALA A C 1
ATOM 971 O O . ALA A 1 127 ? 11.671 -6.558 4.517 1.00 85.56 127 ALA A O 1
ATOM 972 N N . ALA A 1 128 ? 11.402 -4.599 3.468 1.00 86.62 128 ALA A N 1
ATOM 973 C CA . ALA A 1 128 ? 11.920 -5.072 2.187 1.00 86.62 128 ALA A CA 1
ATOM 974 C C . ALA A 1 128 ? 13.374 -5.558 2.291 1.00 86.62 128 ALA A C 1
ATOM 976 O O . ALA A 1 128 ? 13.690 -6.625 1.772 1.00 86.62 128 ALA A O 1
ATOM 977 N N . ILE A 1 129 ? 14.238 -4.827 3.003 1.00 90.31 129 ILE A N 1
ATOM 978 C CA . ILE A 1 129 ? 15.636 -5.216 3.243 1.00 90.31 129 ILE A CA 1
ATOM 979 C C . ILE A 1 129 ? 15.703 -6.530 4.029 1.00 90.31 129 ILE A C 1
ATOM 981 O O . ILE A 1 129 ? 16.417 -7.454 3.642 1.00 90.31 129 ILE A O 1
ATOM 985 N N . ILE A 1 130 ? 14.941 -6.640 5.118 1.00 89.12 130 ILE A N 1
ATOM 986 C CA . ILE A 1 130 ? 14.949 -7.831 5.975 1.00 89.12 130 ILE A CA 1
ATOM 987 C C . ILE A 1 130 ? 14.406 -9.045 5.223 1.00 89.12 130 ILE A C 1
ATOM 989 O O . ILE A 1 130 ? 14.997 -10.120 5.297 1.00 89.12 130 ILE A O 1
ATOM 993 N N . LEU A 1 131 ? 13.328 -8.878 4.455 1.00 85.81 131 LEU A N 1
ATOM 994 C CA . LEU A 1 131 ? 12.782 -9.938 3.610 1.00 85.81 131 LEU A CA 1
ATOM 995 C C . LEU A 1 131 ? 13.759 -10.342 2.510 1.00 85.81 131 LEU A C 1
ATOM 997 O O . LEU A 1 131 ? 13.941 -11.534 2.285 1.00 85.81 131 LEU A O 1
ATOM 1001 N N . PHE A 1 132 ? 14.426 -9.382 1.870 1.00 87.62 132 PHE A N 1
ATOM 1002 C CA . PHE A 1 132 ? 15.437 -9.662 0.857 1.00 87.62 132 PHE A CA 1
ATOM 1003 C C . PHE A 1 132 ? 16.548 -10.557 1.415 1.00 87.62 132 PHE A C 1
ATOM 1005 O O . PHE A 1 132 ? 16.816 -11.618 0.854 1.00 87.62 132 PHE A O 1
ATOM 1012 N N . PHE A 1 133 ? 17.129 -10.198 2.564 1.00 88.69 133 PHE A N 1
ATOM 1013 C CA . PHE A 1 133 ? 18.153 -11.025 3.207 1.00 88.69 133 PHE A CA 1
ATOM 1014 C C . PHE A 1 133 ? 17.609 -12.362 3.719 1.00 88.69 133 PHE A C 1
ATOM 1016 O O . PHE A 1 133 ? 18.311 -13.368 3.653 1.00 88.69 133 PHE A O 1
ATOM 1023 N N . ALA A 1 134 ? 16.361 -12.404 4.187 1.00 85.94 134 ALA A N 1
ATOM 1024 C CA . ALA A 1 134 ? 15.734 -13.643 4.627 1.00 85.94 134 ALA A CA 1
ATOM 1025 C C . ALA A 1 134 ? 15.574 -14.645 3.478 1.00 85.94 134 ALA A C 1
ATOM 1027 O O . ALA A 1 134 ? 15.974 -15.795 3.629 1.00 85.94 134 ALA A O 1
ATOM 1028 N N . TYR A 1 135 ? 15.050 -14.207 2.328 1.00 82.81 135 TYR A N 1
ATOM 1029 C CA . TYR A 1 135 ? 14.917 -15.051 1.138 1.00 82.81 135 TYR A CA 1
ATOM 1030 C C . TYR A 1 135 ? 16.268 -15.401 0.510 1.00 82.81 135 TYR A C 1
ATOM 1032 O O . TYR A 1 135 ? 16.409 -16.501 -0.019 1.00 82.81 135 TYR A O 1
ATOM 1040 N N . LEU A 1 136 ? 17.261 -14.508 0.602 1.00 87.62 136 LEU A N 1
ATOM 1041 C CA . LEU A 1 136 ? 18.632 -14.799 0.181 1.00 87.62 136 LEU A CA 1
ATOM 1042 C C . LEU A 1 136 ? 19.256 -15.912 1.035 1.00 87.62 136 LEU A C 1
ATOM 1044 O O . LEU A 1 136 ? 19.968 -16.762 0.509 1.00 87.62 136 LEU A O 1
ATOM 1048 N N . ALA A 1 137 ? 18.984 -15.914 2.344 1.00 87.50 137 ALA A N 1
ATOM 1049 C CA . ALA A 1 137 ? 19.492 -16.926 3.259 1.00 87.50 137 ALA A CA 1
ATOM 1050 C C . ALA A 1 137 ? 18.767 -18.271 3.098 1.00 87.50 137 ALA A C 1
ATOM 1052 O O . ALA A 1 137 ? 19.429 -19.303 3.006 1.00 87.50 137 ALA A O 1
ATOM 1053 N N . LEU A 1 138 ? 17.424 -18.285 3.099 1.00 88.38 138 LEU A N 1
ATOM 1054 C CA . LEU A 1 138 ? 16.624 -19.504 2.934 1.00 88.38 138 LEU A CA 1
ATOM 1055 C C . LEU A 1 138 ? 15.125 -19.180 2.700 1.00 88.38 138 LEU A C 1
ATOM 1057 O O . LEU A 1 138 ? 14.566 -18.266 3.301 1.00 88.38 138 LEU A O 1
ATOM 1061 N N . ILE A 1 139 ? 14.416 -19.979 1.894 1.00 86.00 139 ILE A N 1
ATOM 1062 C CA . ILE A 1 139 ? 12.999 -19.710 1.549 1.00 86.00 139 ILE A CA 1
ATOM 1063 C C . ILE A 1 139 ? 12.077 -19.739 2.786 1.00 86.00 139 ILE A C 1
ATOM 1065 O O . ILE A 1 139 ? 11.248 -18.850 2.964 1.00 86.00 139 ILE A O 1
ATOM 1069 N N . VAL A 1 140 ? 12.232 -20.735 3.667 1.00 87.81 140 VAL A N 1
ATOM 1070 C CA . VAL A 1 140 ? 11.386 -20.924 4.866 1.00 87.81 140 VAL A CA 1
ATOM 1071 C C . VAL A 1 140 ? 11.388 -19.712 5.822 1.00 87.81 140 VAL A C 1
ATOM 1073 O O . VAL A 1 140 ? 10.306 -19.208 6.131 1.00 87.81 140 VAL A O 1
ATOM 1076 N N . PRO A 1 141 ? 12.538 -19.191 6.297 1.00 80.12 141 PRO A N 1
ATOM 1077 C CA . PRO A 1 141 ? 12.570 -17.987 7.124 1.00 80.12 141 PRO A CA 1
ATOM 1078 C C . PRO A 1 141 ? 12.061 -16.750 6.381 1.00 80.12 141 PRO A C 1
ATOM 1080 O O . PRO A 1 141 ? 11.430 -15.906 7.016 1.00 80.12 141 PRO A O 1
ATOM 1083 N N . GLY A 1 142 ? 12.247 -16.662 5.057 1.00 79.75 142 GLY A N 1
ATOM 1084 C CA . GLY A 1 142 ? 11.625 -15.621 4.234 1.00 79.75 142 GLY A CA 1
ATOM 1085 C C . GLY A 1 142 ? 10.100 -15.616 4.361 1.00 79.75 142 GLY A C 1
ATOM 1086 O O . GLY A 1 142 ? 9.503 -14.571 4.631 1.00 79.75 142 GLY A O 1
ATOM 1087 N N . VAL A 1 143 ? 9.463 -16.786 4.282 1.00 85.00 143 VAL A N 1
ATOM 1088 C CA . VAL A 1 143 ? 8.005 -16.921 4.451 1.00 85.00 143 VAL A CA 1
ATOM 1089 C C . VAL A 1 143 ? 7.568 -16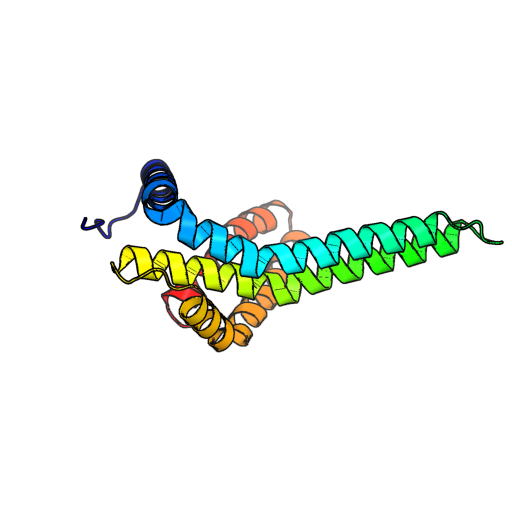.545 5.872 1.00 85.00 143 VAL A C 1
ATOM 1091 O O . VAL A 1 143 ? 6.623 -15.773 6.042 1.00 85.00 143 VAL A O 1
ATOM 1094 N N . ILE A 1 144 ? 8.277 -17.024 6.901 1.00 85.00 144 ILE A N 1
ATOM 1095 C CA . ILE A 1 144 ? 7.951 -16.723 8.308 1.00 85.00 144 ILE A CA 1
ATOM 1096 C C . ILE A 1 144 ? 8.044 -15.218 8.589 1.00 85.00 144 ILE A C 1
ATOM 1098 O O . ILE A 1 144 ? 7.157 -14.643 9.224 1.00 85.00 144 ILE A O 1
ATOM 1102 N N . LEU A 1 145 ? 9.108 -14.564 8.119 1.00 80.19 145 LEU A N 1
ATOM 1103 C CA . LEU A 1 145 ? 9.286 -13.127 8.302 1.00 80.19 145 LEU A CA 1
ATOM 1104 C C . LEU A 1 145 ? 8.265 -12.327 7.497 1.00 80.19 145 LEU A C 1
ATOM 1106 O O . LEU A 1 145 ? 7.759 -11.335 8.012 1.00 80.19 145 LEU A O 1
ATOM 1110 N N . THR A 1 146 ? 7.886 -12.783 6.300 1.00 80.69 146 THR A N 1
ATOM 1111 C CA . THR A 1 146 ? 6.819 -12.148 5.503 1.00 80.69 146 THR A CA 1
ATOM 1112 C C . THR A 1 146 ? 5.529 -12.046 6.309 1.00 80.69 146 THR A C 1
ATOM 1114 O O . THR A 1 146 ? 4.943 -10.969 6.403 1.00 80.69 146 THR A O 1
ATOM 1117 N N . TYR A 1 147 ? 5.129 -13.139 6.963 1.00 84.25 147 TYR A N 1
ATOM 1118 C CA . TYR A 1 147 ? 3.932 -13.149 7.799 1.00 84.25 147 TYR A CA 1
ATOM 1119 C C . TYR A 1 147 ? 4.038 -12.178 8.983 1.00 84.25 147 TYR A C 1
ATOM 1121 O O . TYR A 1 147 ? 3.103 -11.431 9.262 1.00 84.25 147 TYR A O 1
ATOM 1129 N N . ARG A 1 148 ? 5.197 -12.131 9.653 1.00 82.62 148 ARG A N 1
ATOM 1130 C CA . ARG A 1 148 ? 5.430 -11.212 10.782 1.00 82.62 148 ARG A CA 1
ATOM 1131 C C . ARG A 1 148 ? 5.402 -9.742 10.359 1.00 82.62 148 ARG A C 1
ATOM 1133 O O . ARG A 1 148 ? 4.811 -8.921 11.052 1.00 82.62 148 ARG A O 1
ATOM 1140 N N . TYR A 1 149 ? 6.008 -9.412 9.220 1.00 82.00 149 TYR A N 1
ATOM 1141 C CA . TYR A 1 149 ? 6.046 -8.043 8.702 1.00 82.00 149 TYR A CA 1
ATOM 1142 C C . TYR A 1 149 ? 4.725 -7.584 8.090 1.00 82.00 149 TYR A C 1
ATOM 1144 O O . TYR A 1 149 ? 4.510 -6.384 7.963 1.00 82.00 149 TYR A O 1
ATOM 1152 N N . TRP A 1 150 ? 3.799 -8.491 7.774 1.00 81.44 150 TRP A N 1
ATOM 1153 C CA . TRP A 1 150 ? 2.488 -8.102 7.257 1.00 81.44 150 TRP A CA 1
ATOM 1154 C C . TRP A 1 150 ? 1.705 -7.201 8.230 1.00 81.44 150 TRP A C 1
ATOM 1156 O O . TRP A 1 150 ? 0.923 -6.353 7.800 1.00 81.44 150 TRP A O 1
ATOM 1166 N N . VAL A 1 151 ? 1.976 -7.329 9.534 1.00 81.25 151 VAL A N 1
ATOM 1167 C CA . VAL A 1 151 ? 1.302 -6.576 10.602 1.00 81.25 151 VAL A CA 1
ATOM 1168 C C . VAL A 1 151 ? 1.999 -5.241 10.921 1.00 81.25 151 VAL A C 1
ATOM 1170 O O . VAL A 1 151 ? 1.425 -4.366 11.567 1.00 81.25 151 VAL A O 1
ATOM 1173 N N . SER A 1 152 ? 3.224 -5.010 10.437 1.00 79.56 152 SER A N 1
ATOM 1174 C CA . SER A 1 152 ? 4.040 -3.864 10.876 1.00 79.56 152 SER A CA 1
ATOM 1175 C C . SER A 1 152 ? 3.408 -2.507 10.556 1.00 79.56 152 SER A C 1
ATOM 1177 O O . SER A 1 152 ? 3.502 -1.571 11.344 1.00 79.56 152 SER A O 1
ATOM 1179 N N . THR A 1 153 ? 2.726 -2.384 9.415 1.00 76.19 153 THR A N 1
ATOM 1180 C CA . THR A 1 153 ? 2.031 -1.146 9.025 1.00 76.19 153 THR A CA 1
ATOM 1181 C C . THR A 1 153 ? 0.885 -0.811 9.984 1.00 76.19 153 THR A C 1
ATOM 1183 O O . THR A 1 153 ? 0.633 0.361 10.258 1.00 76.19 153 THR A O 1
ATOM 1186 N N . GLN A 1 154 ? 0.204 -1.830 10.517 1.00 83.31 154 GLN A N 1
ATOM 1187 C CA . GLN A 1 154 ? -0.877 -1.650 11.490 1.00 83.31 154 GLN A CA 1
ATOM 1188 C C . GLN A 1 154 ? -0.315 -1.158 12.823 1.00 83.31 154 GLN A C 1
ATOM 1190 O O . GLN A 1 154 ? -0.853 -0.211 13.389 1.00 83.31 154 GLN A O 1
ATOM 1195 N N . VAL A 1 155 ?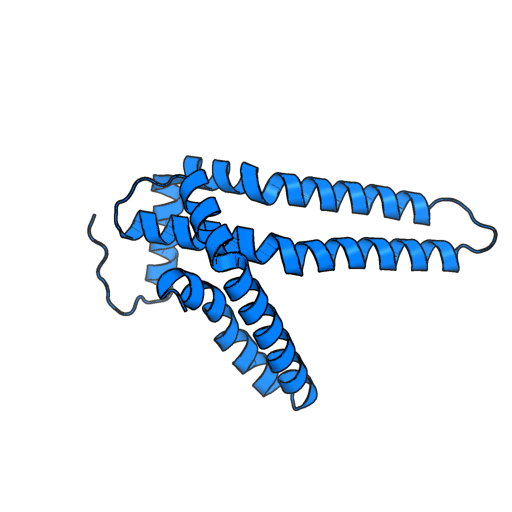 0.812 -1.725 13.260 1.00 81.38 155 VAL A N 1
ATOM 1196 C CA . VAL A 1 155 ? 1.530 -1.312 14.476 1.00 81.38 155 VAL A CA 1
ATOM 1197 C C . VAL A 1 155 ? 1.933 0.164 14.408 1.00 81.38 155 VAL A C 1
ATOM 1199 O O . VAL A 1 155 ? 1.578 0.927 15.297 1.00 81.38 155 VAL A O 1
ATOM 1202 N N . VAL A 1 156 ? 2.569 0.618 13.323 1.00 81.25 156 VAL A N 1
ATOM 1203 C CA . VAL A 1 156 ? 2.989 2.032 13.167 1.00 81.25 156 VAL A CA 1
ATOM 1204 C C . VAL A 1 156 ? 1.805 3.004 13.266 1.00 81.25 156 VAL A C 1
ATOM 1206 O O . VAL A 1 156 ? 1.875 4.058 13.906 1.00 81.25 156 VAL A O 1
ATOM 1209 N N . MET A 1 157 ? 0.673 2.654 12.657 1.00 86.25 157 MET A N 1
ATOM 1210 C CA . MET A 1 157 ? -0.513 3.513 12.689 1.00 86.25 157 MET A CA 1
ATOM 1211 C C . MET A 1 157 ? -1.251 3.479 14.030 1.00 86.25 157 MET A C 1
ATOM 1213 O O . MET A 1 157 ? -1.818 4.496 14.429 1.00 86.25 157 MET A O 1
ATOM 1217 N N . LEU A 1 158 ? -1.251 2.352 14.738 1.00 83.44 158 LEU A N 1
ATOM 1218 C CA . LEU A 1 158 ? -1.960 2.221 16.012 1.00 83.44 158 LEU A CA 1
ATOM 1219 C C . LEU A 1 158 ? -1.121 2.700 17.202 1.00 83.44 158 LEU A C 1
ATOM 1221 O O . LEU A 1 158 ? -1.651 3.390 18.068 1.00 83.44 158 LEU A O 1
ATOM 1225 N N . GLU A 1 159 ? 0.172 2.388 17.220 1.00 82.31 159 GLU A N 1
ATOM 1226 C CA . GLU A 1 159 ? 1.076 2.655 18.346 1.00 82.31 159 GLU A CA 1
ATOM 1227 C C . GLU A 1 159 ? 1.847 3.975 18.203 1.00 82.31 159 G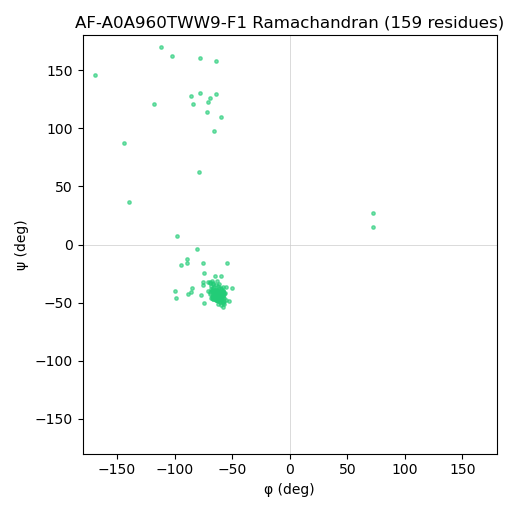LU A C 1
ATOM 1229 O O . GLU A 1 159 ? 2.329 4.509 19.196 1.00 82.31 159 GLU A O 1
ATOM 1234 N N . GLY A 1 160 ? 1.919 4.552 16.996 1.00 71.44 160 GLY A N 1
ATOM 1235 C CA . GLY A 1 160 ? 2.563 5.855 16.779 1.00 71.44 160 GLY A CA 1
ATOM 1236 C C . GLY A 1 160 ? 4.089 5.835 16.865 1.00 71.44 160 GLY A C 1
ATOM 1237 O O . GLY A 1 160 ? 4.677 6.859 17.212 1.00 71.44 160 GLY A O 1
ATOM 1238 N N . LEU A 1 161 ? 4.693 4.683 16.559 1.00 61.72 161 LEU A N 1
ATOM 1239 C CA . LEU A 1 161 ? 6.140 4.502 16.411 1.00 61.72 161 LEU A CA 1
ATOM 1240 C C . LEU A 1 161 ? 6.706 5.245 15.192 1.00 61.72 161 LEU A C 1
ATOM 1242 O O . LEU A 1 161 ? 5.986 5.360 14.169 1.00 61.72 161 LEU A O 1
#

Solvent-accessible surface area (backbone atoms only — not comparable to full-atom values): 8826 Å² 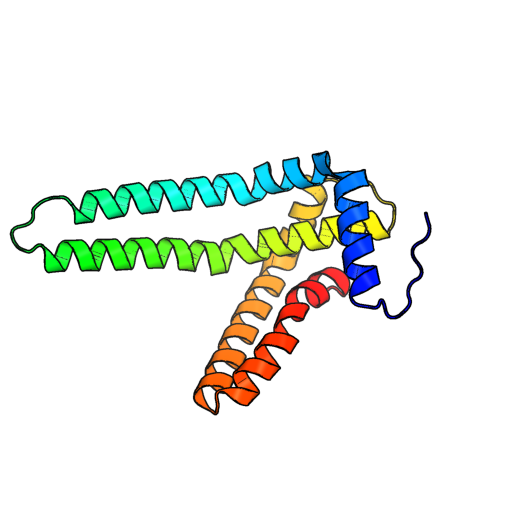total; per-residue (Å²): 135,87,80,78,95,60,93,71,51,74,66,54,52,50,52,51,52,51,50,48,43,70,76,42,40,64,60,52,51,53,39,45,52,68,59,47,44,62,52,50,51,53,50,54,52,45,46,53,52,29,52,50,55,39,66,53,89,52,105,50,55,70,60,39,39,51,54,23,50,52,51,44,51,48,53,53,50,51,44,55,62,64,49,43,50,41,50,53,34,20,54,50,44,35,53,52,33,47,77,72,71,45,84,72,48,60,68,64,19,42,51,54,20,58,75,43,37,67,50,50,45,50,53,50,52,52,46,50,54,52,43,50,53,28,44,71,74,37,64,68,60,19,53,56,48,48,62,61,53,69,51,47,66,56,47,37,68,74,72,67,100

Secondary structure (DSSP, 8-state):
-PPP-S---HHHHHHHHHHHHHHHHHHHHHHHHHHHHHHHHHHHHHHHHHHHHHHS--TTHHHHHHHHHHHHHHHHHHIIIIIHHHHHHHHHHHHHHHHTT----HHHHHHHHHHTHHHHHHHHHHHHHHHHHHHHH-HHHHHHHHHHHTTHHHHHHHH--